Protein AF-D3YY12-F1 (afdb_monomer)

Secondary structure (DSSP, 8-state):
-PPPP---PPP---------------HHHHHHHHHTSB-TTTSSB-SSEEE-TTS-EEEHHHHHHHS----

Mean predicted aligned error: 16.22 Å

Organism: Mus musculus (NCBI:txid10090)

Foldseek 3Di:
DDDDDDDDDDPDDPPDDDDDPPVPPDPVRVVCQQPPQAAPQVRHGADCWDQDPVRDIHHPVSVVVPDDPPD

Solvent-accessible surface area (backbone atoms only — not comparable t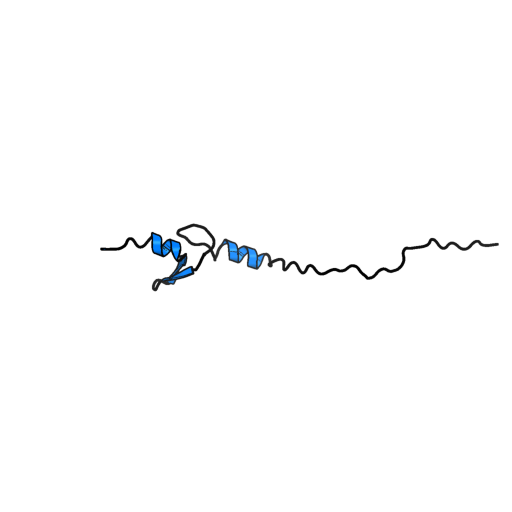o full-atom values): 4964 Å² total; per-residue (Å²): 139,85,85,85,86,78,84,86,71,81,80,93,75,84,86,77,82,80,85,76,86,74,79,72,70,51,74,66,56,59,51,47,58,69,69,75,38,53,14,88,84,79,73,39,70,56,55,67,68,42,74,45,98,85,75,48,65,36,23,47,67,57,50,61,72,67,54,70,86,79,124

pLDDT: mean 73.66, std 15.09, range [45.28, 92.88]

Sequence (71 aa):
MRAGSRTAGPPCQWSRMASEGASIPSPVVRQIDKQFLICSICLERYKNPKVLPCLHTFCERCLQNYIPAHS

Structure (mmCIF, N/CA/C/O backbone):
data_AF-D3YY12-F1
#
_entry.id   AF-D3YY12-F1
#
loop_
_atom_site.group_PDB
_atom_site.id
_atom_site.type_symbol
_atom_site.label_atom_id
_atom_site.label_alt_id
_atom_site.label_comp_id
_atom_site.label_asym_id
_atom_site.label_entity_id
_atom_site.label_seq_id
_atom_site.pdbx_PDB_ins_code
_atom_site.Cartn_x
_atom_site.Cartn_y
_atom_site.Cartn_z
_atom_site.occupancy
_atom_site.B_iso_or_equiv
_atom_site.auth_seq_id
_atom_site.auth_comp_id
_atom_site.auth_asym_id
_atom_site.auth_atom_id
_atom_site.pdbx_PDB_model_num
ATOM 1 N N . MET A 1 1 ? 60.410 -19.572 -56.287 1.00 45.28 1 MET A N 1
ATOM 2 C CA . MET A 1 1 ? 60.036 -20.087 -54.952 1.00 45.28 1 MET A CA 1
ATOM 3 C C . MET A 1 1 ? 58.938 -19.197 -54.372 1.00 45.28 1 MET A C 1
ATOM 5 O O . MET A 1 1 ? 59.172 -18.007 -54.233 1.00 45.28 1 MET A O 1
ATOM 9 N N . ARG A 1 2 ? 57.728 -19.718 -54.116 1.00 46.12 2 ARG A N 1
ATOM 10 C CA . ARG A 1 2 ? 56.627 -18.966 -53.479 1.00 46.12 2 ARG A CA 1
ATOM 11 C C . ARG A 1 2 ? 56.668 -19.220 -51.969 1.00 46.12 2 ARG A C 1
ATOM 13 O O . ARG A 1 2 ? 56.548 -20.369 -51.561 1.00 46.12 2 ARG A O 1
ATOM 20 N N . ALA A 1 3 ? 56.848 -18.176 -51.163 1.00 52.97 3 ALA A N 1
ATOM 21 C CA . ALA A 1 3 ? 56.765 -18.257 -49.706 1.00 52.97 3 ALA A CA 1
ATOM 22 C C . ALA A 1 3 ? 55.292 -18.206 -49.266 1.00 52.97 3 ALA A C 1
ATOM 24 O 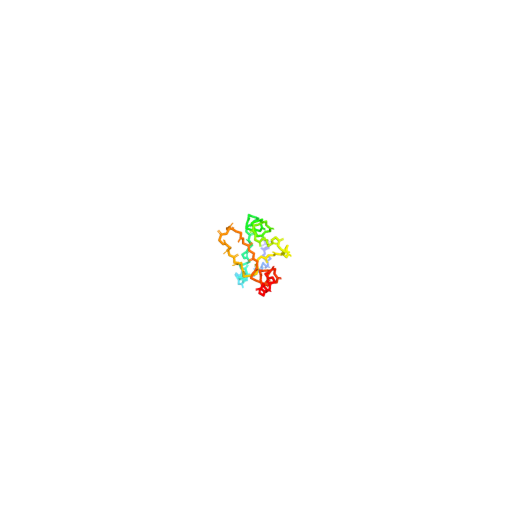O . ALA A 1 3 ? 54.554 -17.302 -49.657 1.00 52.97 3 ALA A O 1
ATOM 25 N N . GLY A 1 4 ? 54.863 -19.212 -48.504 1.00 47.50 4 GLY A N 1
ATOM 26 C CA . GLY A 1 4 ? 53.518 -19.316 -47.949 1.00 47.50 4 GLY A CA 1
ATOM 27 C C . GLY A 1 4 ? 53.370 -18.504 -46.665 1.00 47.50 4 GLY A C 1
ATOM 28 O O . GLY A 1 4 ? 54.124 -18.676 -45.714 1.00 47.50 4 GLY A O 1
ATOM 29 N N . SER A 1 5 ? 52.364 -17.640 -46.648 1.00 59.88 5 SER A N 1
ATOM 30 C CA . SER A 1 5 ? 51.869 -16.877 -45.505 1.00 59.88 5 SER A CA 1
ATOM 31 C C . SER A 1 5 ? 51.034 -17.765 -44.579 1.00 59.88 5 SER A C 1
ATOM 33 O O . SER A 1 5 ? 50.062 -18.350 -45.050 1.00 59.88 5 SER A O 1
ATOM 35 N N . ARG A 1 6 ? 51.335 -17.807 -43.272 1.00 59.12 6 ARG A N 1
ATOM 36 C CA . ARG A 1 6 ? 50.371 -18.167 -42.209 1.00 59.12 6 ARG A CA 1
ATOM 37 C C . ARG A 1 6 ? 50.705 -17.404 -40.928 1.00 59.12 6 ARG A C 1
ATOM 39 O O . ARG A 1 6 ? 51.585 -17.791 -40.169 1.00 59.12 6 ARG A O 1
ATOM 46 N N . THR A 1 7 ? 50.012 -16.293 -40.715 1.00 56.00 7 THR A N 1
ATOM 47 C CA . THR A 1 7 ? 49.937 -15.621 -39.418 1.00 56.00 7 THR A CA 1
ATOM 48 C C . THR A 1 7 ? 49.250 -16.550 -38.414 1.00 56.00 7 THR A C 1
ATOM 50 O O . THR A 1 7 ? 48.223 -17.160 -38.714 1.00 56.00 7 THR A O 1
ATOM 53 N N . ALA A 1 8 ? 49.834 -16.693 -37.227 1.00 51.91 8 ALA A N 1
ATOM 54 C CA . ALA A 1 8 ? 49.256 -17.452 -36.127 1.00 51.91 8 ALA A CA 1
ATOM 55 C C . ALA A 1 8 ? 48.083 -16.662 -35.521 1.00 51.91 8 ALA A C 1
ATOM 57 O O . ALA A 1 8 ? 48.286 -15.705 -34.777 1.00 51.91 8 ALA A O 1
ATOM 58 N N . GLY A 1 9 ? 46.853 -17.034 -35.879 1.00 57.38 9 GLY A N 1
ATOM 59 C CA . GLY A 1 9 ? 45.652 -16.623 -35.151 1.00 57.38 9 GLY A CA 1
ATOM 60 C C . GLY A 1 9 ? 45.571 -17.330 -33.788 1.00 57.38 9 GLY A C 1
ATOM 61 O O . GLY A 1 9 ? 46.134 -18.417 -33.636 1.00 57.38 9 GLY A O 1
ATOM 62 N N . PRO A 1 10 ? 44.906 -16.732 -32.786 1.00 56.44 10 PRO A N 1
ATOM 63 C CA . PRO A 1 10 ? 44.844 -17.288 -31.440 1.00 56.44 10 PRO A CA 1
ATOM 64 C C . PRO A 1 10 ? 44.072 -18.620 -31.427 1.00 56.44 10 PRO A C 1
ATOM 66 O O . PRO A 1 10 ? 43.151 -18.805 -32.229 1.00 56.44 10 PRO A O 1
ATOM 69 N N . PRO A 1 11 ? 44.422 -19.556 -30.523 1.00 61.28 11 PRO A N 1
ATOM 70 C CA . PRO A 1 11 ? 43.740 -20.836 -30.418 1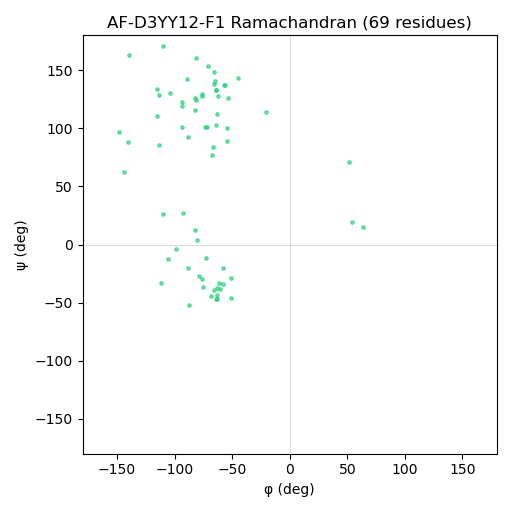.00 61.28 11 PRO A CA 1
ATOM 71 C C . PRO A 1 11 ? 42.294 -20.615 -29.967 1.00 61.28 11 PRO A C 1
ATOM 73 O O . PRO A 1 11 ? 42.015 -19.802 -29.083 1.00 61.28 11 PRO A O 1
ATOM 76 N N . CYS A 1 12 ? 41.384 -21.352 -30.593 1.00 61.69 12 CYS A N 1
ATOM 77 C CA . CYS A 1 12 ? 39.959 -21.427 -30.299 1.00 61.69 12 CYS A CA 1
ATOM 78 C C . CYS A 1 12 ? 39.711 -21.788 -28.822 1.00 61.69 12 CYS A C 1
ATOM 80 O O . CYS A 1 12 ? 39.584 -22.952 -28.454 1.00 61.69 12 CYS A O 1
ATOM 82 N N . GLN A 1 13 ? 39.634 -20.773 -27.961 1.00 52.06 13 GLN A N 1
ATOM 83 C CA . GLN A 1 13 ? 39.218 -20.917 -26.570 1.00 52.06 13 GLN A CA 1
ATOM 84 C C . GLN A 1 13 ? 37.714 -20.655 -26.478 1.00 52.06 13 GLN A C 1
ATOM 86 O O . GLN A 1 13 ? 37.262 -19.515 -26.476 1.00 52.06 13 GLN A O 1
ATOM 91 N N . TRP A 1 14 ? 36.939 -21.735 -26.394 1.00 55.50 14 TRP A N 1
ATOM 92 C CA . TRP A 1 14 ? 35.489 -21.720 -26.168 1.00 55.50 14 TRP A CA 1
ATOM 93 C C . TRP A 1 14 ? 35.116 -21.535 -24.680 1.00 55.50 14 TRP A C 1
ATOM 95 O O . TRP A 1 14 ? 33.944 -21.550 -24.317 1.00 55.50 14 TRP A O 1
ATOM 105 N N . SER A 1 15 ? 36.102 -21.341 -23.801 1.00 62.81 15 SER A N 1
ATOM 106 C CA . SER A 1 15 ? 35.961 -21.557 -22.355 1.00 62.81 15 SER A CA 1
ATOM 107 C C . SER A 1 15 ? 35.562 -20.331 -21.522 1.00 62.81 15 SER A C 1
ATOM 109 O O . SER A 1 15 ? 35.911 -20.270 -20.344 1.00 62.81 15 SER A O 1
ATOM 111 N N . ARG A 1 16 ? 34.848 -19.332 -22.061 1.00 64.31 16 ARG A N 1
ATOM 112 C CA . ARG A 1 16 ? 34.436 -18.178 -21.233 1.00 64.31 16 ARG A CA 1
ATOM 113 C C . ARG A 1 16 ? 33.065 -17.600 -21.562 1.00 64.31 16 ARG A C 1
ATOM 115 O O . ARG A 1 16 ? 32.933 -16.422 -21.868 1.00 64.31 16 ARG A O 1
ATOM 122 N N . MET A 1 17 ? 32.032 -18.417 -21.397 1.00 54.72 17 MET A N 1
ATOM 123 C CA . MET A 1 17 ? 30.700 -17.907 -21.067 1.00 54.72 17 MET A CA 1
ATOM 124 C C . MET A 1 17 ? 30.335 -18.386 -19.664 1.00 54.72 17 MET A C 1
ATOM 126 O O . MET A 1 17 ? 29.732 -19.438 -19.485 1.00 54.72 17 MET A O 1
ATOM 130 N N . ALA A 1 18 ? 30.780 -17.623 -18.663 1.00 57.06 18 ALA A N 1
ATOM 131 C CA . ALA A 1 18 ? 30.300 -17.767 -17.299 1.00 57.06 18 ALA A CA 1
ATOM 132 C C . ALA A 1 18 ? 28.985 -16.991 -17.172 1.00 57.06 18 ALA A C 1
ATOM 134 O O . ALA A 1 18 ? 28.944 -15.777 -17.353 1.00 57.06 18 ALA A O 1
ATOM 135 N N . SER A 1 19 ? 27.934 -17.761 -16.919 1.00 68.56 19 SER A N 1
ATOM 136 C CA . SER A 1 19 ? 26.620 -17.406 -16.403 1.00 68.56 19 SER A CA 1
ATOM 137 C C . SER A 1 19 ? 26.540 -16.078 -15.654 1.00 68.56 19 SER A C 1
ATOM 139 O O . SER A 1 19 ? 26.985 -16.007 -14.518 1.00 68.56 19 SER A O 1
ATOM 141 N N . GLU A 1 20 ? 25.815 -15.109 -16.204 1.00 59.88 20 GLU A N 1
ATOM 142 C CA . GLU A 1 20 ? 24.983 -14.218 -15.392 1.00 59.88 20 GLU A CA 1
ATOM 143 C C . GLU A 1 20 ? 23.674 -13.981 -16.140 1.00 59.88 20 GLU A C 1
ATOM 145 O O . GLU A 1 20 ? 23.516 -13.063 -16.942 1.00 59.88 20 GLU A O 1
ATOM 150 N N . GLY A 1 21 ? 22.717 -14.878 -15.896 1.00 60.62 21 GLY A N 1
ATOM 151 C CA . GLY A 1 21 ? 21.316 -14.643 -16.212 1.00 60.62 21 GLY A CA 1
ATOM 152 C C . GLY A 1 21 ? 20.778 -13.539 -15.310 1.00 60.62 21 GLY A C 1
ATOM 153 O O . GLY A 1 21 ? 20.070 -13.816 -14.345 1.00 60.62 21 GLY A O 1
ATOM 154 N N . ALA A 1 22 ? 21.116 -12.286 -15.615 1.00 58.19 22 ALA A N 1
ATOM 155 C CA . ALA A 1 22 ? 20.382 -11.149 -15.098 1.00 58.19 22 ALA A CA 1
ATOM 156 C C . ALA A 1 22 ? 18.967 -11.248 -15.677 1.00 58.19 22 ALA A C 1
ATOM 158 O O . ALA A 1 22 ? 18.740 -10.983 -16.858 1.00 58.19 22 ALA A O 1
ATOM 159 N N . SER A 1 23 ? 18.011 -11.686 -14.862 1.00 64.62 23 SER A N 1
ATOM 160 C CA . SER A 1 23 ? 16.594 -11.605 -15.192 1.00 64.62 23 SER A CA 1
ATOM 161 C C . SER A 1 23 ? 16.217 -10.126 -15.229 1.00 64.62 23 SER A C 1
ATOM 163 O O . SER A 1 23 ? 15.778 -9.551 -14.241 1.00 64.62 23 SER A O 1
ATOM 165 N N . ILE A 1 24 ? 16.457 -9.468 -16.366 1.00 69.44 24 ILE A N 1
ATOM 166 C CA . ILE A 1 24 ? 16.000 -8.099 -16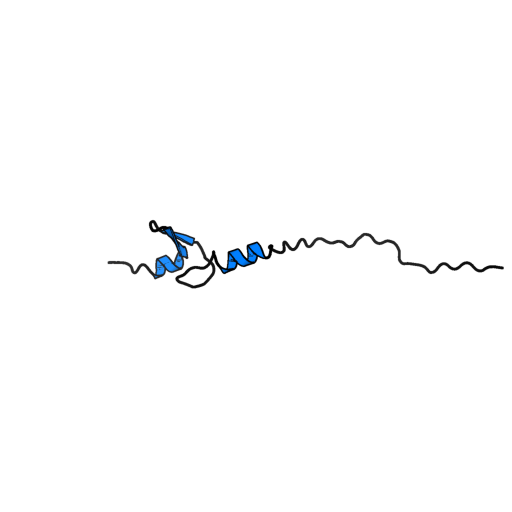.587 1.00 69.44 24 ILE A CA 1
ATOM 167 C C . ILE A 1 24 ? 14.471 -8.166 -16.556 1.00 69.44 24 ILE A C 1
ATOM 169 O O . ILE A 1 24 ? 13.878 -8.781 -17.450 1.00 69.44 24 ILE A O 1
ATOM 173 N N . PRO A 1 25 ? 13.802 -7.582 -15.544 1.00 66.06 25 PRO A N 1
ATOM 174 C CA . PRO A 1 25 ? 12.353 -7.567 -15.534 1.00 66.06 25 PRO A CA 1
ATOM 175 C C . PRO A 1 25 ? 11.895 -6.785 -16.764 1.00 66.06 25 PRO A C 1
ATOM 177 O O . PRO A 1 25 ? 12.359 -5.665 -17.005 1.00 66.06 25 PRO A O 1
ATOM 180 N N . SER A 1 26 ? 11.000 -7.392 -17.549 1.00 79.56 26 SER A N 1
ATOM 181 C CA . SER A 1 26 ? 10.375 -6.751 -18.708 1.00 79.56 26 SER A CA 1
ATOM 182 C C . SER A 1 26 ? 9.924 -5.328 -18.342 1.00 79.56 26 SER A C 1
ATOM 184 O O . SER A 1 26 ? 9.461 -5.108 -17.214 1.00 79.56 26 SER A O 1
ATOM 186 N N . PRO A 1 27 ? 10.029 -4.344 -19.257 1.00 76.06 27 PRO A N 1
ATOM 187 C CA . PRO A 1 27 ? 9.580 -2.973 -19.004 1.00 76.06 27 PRO A CA 1
ATOM 188 C C . PRO A 1 27 ? 8.141 -2.909 -18.466 1.00 76.06 27 PRO A C 1
ATOM 190 O O . PRO A 1 27 ? 7.832 -2.042 -17.653 1.00 76.06 27 PRO A O 1
ATOM 193 N N . VAL A 1 28 ? 7.303 -3.884 -18.832 1.00 77.94 28 VAL A N 1
ATOM 194 C CA . VAL A 1 28 ? 5.937 -4.051 -18.322 1.00 77.94 28 VAL A CA 1
ATOM 195 C C . VAL A 1 28 ? 5.918 -4.344 -16.815 1.00 77.94 28 VAL A C 1
ATOM 197 O O . VAL A 1 28 ? 5.203 -3.680 -16.071 1.00 77.94 28 VAL A O 1
ATOM 200 N N . VAL A 1 29 ? 6.748 -5.275 -16.333 1.00 75.56 29 VAL A N 1
ATOM 201 C CA . VAL A 1 29 ? 6.834 -5.647 -14.905 1.00 75.56 29 VAL A CA 1
ATOM 202 C C . VAL A 1 29 ? 7.308 -4.462 -14.063 1.00 75.56 29 VAL A C 1
ATOM 204 O O . VAL A 1 29 ? 6.712 -4.140 -13.038 1.00 75.56 29 VAL A O 1
ATOM 207 N N . ARG A 1 30 ? 8.317 -3.732 -14.553 1.00 70.56 30 ARG A N 1
ATOM 208 C CA . ARG A 1 30 ? 8.836 -2.524 -13.886 1.00 70.56 30 ARG A CA 1
ATOM 209 C C . ARG A 1 30 ? 7.780 -1.427 -13.761 1.00 70.56 30 ARG A C 1
ATOM 211 O O . ARG A 1 30 ? 7.812 -0.649 -12.810 1.00 70.56 30 ARG A O 1
ATOM 218 N N . GLN A 1 31 ? 6.880 -1.335 -14.736 1.00 71.31 31 GLN A N 1
ATOM 219 C CA . GLN A 1 31 ? 5.79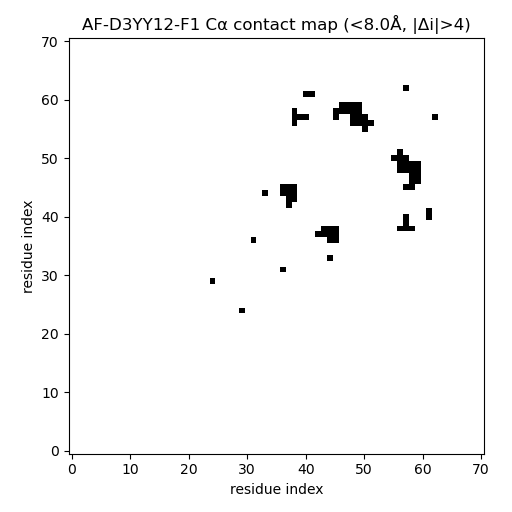8 -0.360 -14.732 1.00 71.31 31 GLN A CA 1
ATOM 220 C C . GLN A 1 31 ? 4.687 -0.749 -13.749 1.00 71.31 31 GLN A C 1
ATOM 222 O O . GLN A 1 31 ? 4.155 0.129 -13.069 1.00 71.31 31 GLN A O 1
ATOM 227 N N . ILE A 1 32 ? 4.392 -2.048 -13.625 1.00 72.81 32 ILE A N 1
ATOM 228 C CA . ILE A 1 32 ? 3.403 -2.568 -12.673 1.00 72.81 32 ILE A CA 1
ATOM 229 C C . ILE A 1 32 ? 3.841 -2.281 -11.230 1.00 72.81 32 ILE A C 1
ATOM 231 O O . ILE A 1 32 ? 3.080 -1.738 -10.428 1.00 72.81 32 ILE A O 1
ATOM 235 N N . ASP A 1 33 ? 5.107 -2.560 -10.924 1.00 68.00 33 ASP A N 1
ATOM 236 C CA . ASP A 1 33 ? 5.680 -2.356 -9.593 1.00 68.00 33 ASP A CA 1
ATOM 237 C C . ASP A 1 33 ? 5.595 -0.911 -9.093 1.00 68.00 33 ASP A C 1
ATOM 239 O O . ASP A 1 33 ? 5.446 -0.673 -7.895 1.00 68.00 33 ASP A O 1
ATOM 243 N N .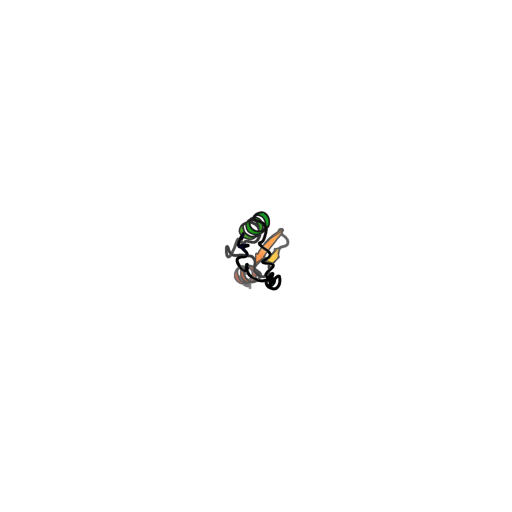 LYS A 1 34 ? 5.711 0.061 -10.002 1.00 67.19 34 LYS A N 1
ATOM 244 C CA . LYS A 1 34 ? 5.724 1.485 -9.649 1.00 67.19 34 LYS A CA 1
ATOM 245 C C . LYS A 1 34 ? 4.342 2.059 -9.367 1.00 67.19 34 LYS A C 1
ATOM 247 O O . LYS A 1 34 ? 4.257 3.051 -8.656 1.00 67.19 34 LYS A O 1
ATOM 252 N N . GLN A 1 35 ? 3.295 1.493 -9.961 1.00 69.00 35 GLN A N 1
ATOM 253 C CA . GLN A 1 35 ? 1.972 2.124 -9.986 1.00 69.00 35 GLN A CA 1
ATOM 254 C C . GLN A 1 35 ? 0.940 1.364 -9.154 1.00 69.00 35 GLN A C 1
ATOM 256 O O . GLN A 1 35 ? 0.072 1.986 -8.554 1.00 69.00 35 GLN A O 1
ATOM 261 N N . PHE A 1 36 ? 1.046 0.034 -9.080 1.00 75.19 36 PHE A N 1
ATOM 262 C CA . PHE A 1 36 ? 0.006 -0.807 -8.476 1.00 75.19 36 PHE A CA 1
ATOM 263 C C . PHE A 1 36 ? 0.377 -1.361 -7.099 1.00 75.19 36 PHE A C 1
ATOM 265 O O . PHE A 1 36 ? -0.485 -1.881 -6.399 1.00 75.19 36 PHE A O 1
ATOM 272 N N . LEU A 1 37 ? 1.645 -1.255 -6.690 1.00 85.50 37 LEU A N 1
ATOM 273 C CA . LEU A 1 37 ? 2.127 -1.797 -5.416 1.00 85.50 37 LEU A CA 1
ATOM 274 C C . LEU A 1 37 ? 2.472 -0.710 -4.393 1.00 85.50 37 LEU A C 1
ATOM 276 O O . LEU A 1 37 ? 3.312 -0.948 -3.530 1.00 85.50 37 LEU A O 1
ATOM 280 N N . ILE A 1 38 ? 1.856 0.469 -4.488 1.00 89.38 38 ILE A N 1
ATOM 281 C CA . ILE A 1 38 ? 2.139 1.617 -3.619 1.00 89.38 38 ILE A CA 1
ATOM 282 C C . ILE A 1 38 ? 1.035 1.798 -2.577 1.00 89.38 38 ILE A C 1
ATOM 284 O O . ILE A 1 38 ? -0.145 1.860 -2.904 1.00 89.38 38 ILE A O 1
ATOM 288 N N . CYS A 1 39 ? 1.429 1.937 -1.314 1.00 90.31 39 CYS A N 1
ATOM 289 C CA . CYS A 1 39 ? 0.532 2.252 -0.211 1.00 90.31 39 CYS A CA 1
ATOM 290 C C . CYS A 1 39 ? 0.142 3.730 -0.231 1.00 90.31 39 CYS A C 1
ATOM 292 O O . CYS A 1 39 ? 1.013 4.592 -0.225 1.00 90.31 39 CYS A O 1
ATOM 294 N N . SER A 1 40 ? -1.150 4.045 -0.154 1.00 88.25 40 SER A N 1
ATOM 295 C CA . SER A 1 40 ? -1.633 5.434 -0.118 1.00 88.25 40 SER A CA 1
ATOM 296 C C . SER A 1 40 ? -1.381 6.160 1.210 1.00 88.25 40 SER A C 1
ATOM 298 O O . SER A 1 40 ? -1.521 7.377 1.259 1.00 88.25 40 SER A O 1
ATOM 300 N N . ILE A 1 41 ? -0.979 5.447 2.272 1.00 89.12 41 ILE A N 1
ATOM 301 C CA . ILE A 1 41 ? -0.638 6.055 3.571 1.00 89.12 41 ILE A CA 1
ATOM 302 C C . ILE A 1 41 ? 0.833 6.484 3.608 1.00 89.12 41 ILE A C 1
ATOM 304 O O . ILE A 1 41 ? 1.134 7.623 3.943 1.00 89.12 41 ILE A O 1
ATOM 308 N N . CYS A 1 42 ? 1.764 5.580 3.278 1.00 91.00 42 CYS A N 1
ATOM 309 C CA . CYS A 1 42 ? 3.203 5.870 3.333 1.00 91.00 42 CYS A CA 1
ATOM 310 C C . CYS A 1 42 ? 3.823 6.232 1.978 1.00 91.00 42 CYS A C 1
ATOM 312 O O . CYS A 1 42 ? 5.010 6.530 1.931 1.00 91.00 42 CYS A O 1
ATOM 314 N N . LEU A 1 43 ? 3.049 6.178 0.887 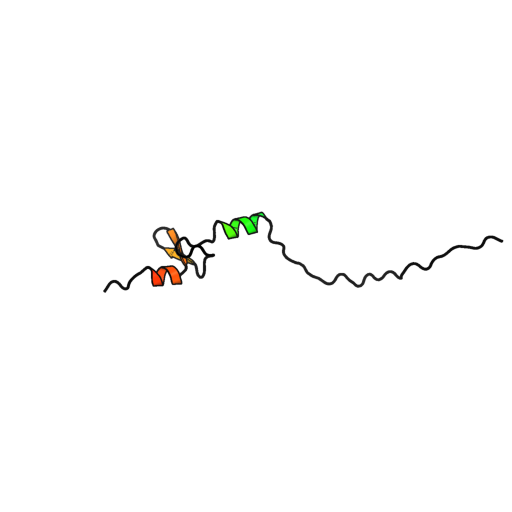1.00 89.94 43 LEU A N 1
ATOM 315 C CA . LEU A 1 43 ? 3.477 6.467 -0.491 1.00 89.94 43 LEU A CA 1
ATOM 316 C C . LEU A 1 43 ? 4.696 5.649 -0.961 1.00 89.94 43 LEU A C 1
ATOM 318 O O . LEU A 1 43 ? 5.348 5.982 -1.947 1.00 89.94 43 LEU A O 1
ATOM 322 N N . GLU A 1 44 ? 4.979 4.541 -0.277 1.00 89.81 44 GLU A N 1
ATOM 323 C CA . GLU A 1 44 ? 6.034 3.583 -0.602 1.00 89.81 44 GLU A CA 1
ATOM 324 C C . GLU A 1 44 ? 5.437 2.259 -1.092 1.00 89.81 44 GLU A C 1
ATOM 326 O O . GLU A 1 44 ? 4.239 1.998 -0.952 1.00 89.81 44 GLU A O 1
ATOM 331 N N . ARG A 1 45 ? 6.302 1.370 -1.597 1.00 89.25 45 ARG A N 1
ATOM 332 C CA . ARG A 1 45 ? 5.928 -0.006 -1.933 1.00 89.25 45 ARG A CA 1
ATOM 333 C C . ARG A 1 45 ? 5.329 -0.730 -0.722 1.00 89.25 45 ARG A C 1
ATOM 335 O O . ARG A 1 45 ? 5.864 -0.626 0.384 1.00 89.25 45 ARG A O 1
ATOM 342 N N . TYR A 1 46 ? 4.249 -1.482 -0.934 1.00 90.94 46 TYR A N 1
ATOM 343 C CA . TYR A 1 46 ? 3.576 -2.236 0.121 1.00 90.94 46 TYR A CA 1
ATOM 344 C C . TYR A 1 46 ? 4.550 -3.152 0.871 1.00 90.94 46 TYR A C 1
ATOM 346 O O . TYR A 1 46 ? 5.228 -3.990 0.279 1.00 90.94 46 TYR A O 1
ATOM 354 N N . LYS A 1 47 ? 4.576 -3.015 2.199 1.00 89.38 47 LYS A N 1
ATOM 355 C CA . LYS A 1 47 ? 5.316 -3.874 3.133 1.00 89.38 47 LYS A CA 1
ATOM 356 C C . LYS A 1 47 ? 4.273 -4.583 4.003 1.00 89.38 47 LYS A C 1
ATOM 358 O O . LYS A 1 47 ? 3.610 -3.911 4.790 1.00 89.38 47 LYS A O 1
ATOM 363 N N . ASN A 1 48 ? 4.105 -5.900 3.838 1.00 90.50 48 ASN A N 1
ATOM 364 C CA . ASN A 1 48 ? 3.007 -6.678 4.441 1.00 90.50 48 ASN A CA 1
ATOM 365 C C . ASN A 1 48 ? 1.618 -6.056 4.157 1.00 90.50 48 ASN A C 1
ATOM 367 O O . ASN A 1 48 ? 1.007 -5.474 5.057 1.00 90.50 48 ASN A O 1
ATOM 371 N N . PRO A 1 49 ? 1.119 -6.110 2.907 1.00 89.81 49 PRO A N 1
ATOM 372 C CA . PRO A 1 49 ? -0.200 -5.580 2.586 1.00 89.81 49 PRO A CA 1
ATOM 373 C C . PRO A 1 49 ? -1.304 -6.353 3.322 1.00 89.81 49 PRO A C 1
ATOM 375 O O . PRO A 1 49 ? -1.329 -7.584 3.311 1.00 89.81 49 PRO A O 1
ATOM 378 N N . LYS A 1 50 ? -2.241 -5.632 3.935 1.00 89.25 50 LYS A N 1
ATOM 379 C CA . LYS A 1 50 ? -3.480 -6.176 4.499 1.00 89.25 50 LYS A CA 1
ATOM 380 C C . LYS A 1 50 ? -4.660 -5.610 3.723 1.00 89.25 50 LYS A C 1
ATOM 382 O O . LYS A 1 50 ? -4.713 -4.403 3.483 1.00 89.25 50 LYS A O 1
ATOM 387 N N . VAL A 1 51 ? -5.587 -6.489 3.350 1.00 90.69 51 VAL A N 1
ATOM 388 C CA . VAL A 1 51 ? -6.829 -6.133 2.658 1.00 90.69 51 VAL A CA 1
ATOM 389 C C . VAL A 1 51 ? -7.923 -5.955 3.703 1.00 90.69 51 VAL A C 1
ATOM 391 O O . VAL A 1 51 ? -8.179 -6.862 4.495 1.00 90.69 51 VAL A O 1
ATOM 394 N N . LEU A 1 52 ? -8.542 -4.779 3.730 1.00 88.12 52 LEU A N 1
ATOM 395 C CA . LEU A 1 52 ? -9.665 -4.487 4.617 1.00 88.12 52 LEU A CA 1
ATOM 396 C C . LEU A 1 52 ? -10.970 -5.031 4.017 1.00 88.12 52 LEU A C 1
ATOM 398 O O . LEU A 1 52 ? -11.054 -5.211 2.802 1.00 88.12 52 LEU A O 1
ATOM 402 N N . PRO A 1 53 ? -12.030 -5.218 4.825 1.00 85.44 53 PRO A N 1
ATOM 403 C CA . PRO A 1 53 ? -13.351 -5.602 4.316 1.00 85.44 53 PRO A CA 1
ATOM 404 C C . PRO A 1 53 ? -13.930 -4.606 3.294 1.00 85.44 53 PRO A C 1
ATOM 406 O O . PRO A 1 53 ? -14.777 -4.978 2.492 1.00 85.44 53 PRO A O 1
ATOM 409 N N . CYS A 1 54 ? -13.444 -3.358 3.268 1.00 90.69 54 CYS A N 1
ATOM 410 C CA . CYS A 1 54 ? -13.765 -2.358 2.245 1.00 90.69 54 CYS A CA 1
ATOM 411 C C . CYS A 1 54 ? -12.930 -2.479 0.953 1.00 90.69 54 CYS A C 1
ATOM 413 O O . CYS A 1 54 ? -12.935 -1.554 0.148 1.00 90.69 54 CYS A O 1
ATOM 415 N N . LEU A 1 55 ? -12.197 -3.585 0.766 1.00 88.19 55 LEU A N 1
ATOM 416 C CA . LEU A 1 55 ? -11.350 -3.891 -0.398 1.00 88.19 55 LEU A CA 1
ATOM 417 C C . LEU A 1 55 ? -10.163 -2.938 -0.623 1.00 88.19 55 LEU A C 1
ATOM 419 O O . LEU A 1 55 ? -9.521 -2.976 -1.671 1.00 88.19 55 LEU A O 1
ATOM 423 N N . HIS A 1 56 ? -9.809 -2.124 0.371 1.00 88.44 56 HIS A N 1
ATOM 424 C CA . HIS A 1 56 ? -8.595 -1.313 0.326 1.00 88.44 56 HIS A CA 1
ATOM 425 C C . HIS A 1 56 ? -7.395 -2.069 0.894 1.00 88.44 56 HIS A C 1
ATOM 427 O O . HIS A 1 56 ? -7.516 -2.799 1.880 1.00 88.44 56 HIS A O 1
ATOM 433 N N . THR A 1 57 ? -6.227 -1.864 0.282 1.00 90.25 57 THR A N 1
ATOM 434 C CA . THR A 1 57 ? -4.970 -2.502 0.686 1.00 90.25 57 THR A CA 1
ATOM 435 C C . THR A 1 57 ? -3.991 -1.469 1.228 1.00 90.25 57 THR A C 1
ATOM 437 O O . THR A 1 57 ? -3.699 -0.476 0.560 1.00 90.25 57 THR A O 1
ATOM 440 N N . PHE A 1 58 ? -3.444 -1.726 2.417 1.00 92.00 58 PHE A N 1
ATOM 441 C CA . PHE A 1 58 ? -2.453 -0.868 3.076 1.00 92.00 58 PHE A CA 1
ATOM 442 C C . PHE A 1 58 ? -1.358 -1.701 3.743 1.00 92.00 58 PHE A C 1
ATOM 444 O O . PHE A 1 58 ? -1.542 -2.892 3.987 1.00 92.00 58 PHE A O 1
ATOM 451 N N . CYS A 1 59 ? -0.219 -1.088 4.072 1.00 92.88 59 CYS A N 1
ATOM 452 C CA . CYS A 1 59 ? 0.810 -1.752 4.876 1.00 92.88 59 CYS A CA 1
ATOM 453 C C . CYS A 1 59 ? 0.289 -2.042 6.291 1.00 92.88 59 CYS A C 1
ATOM 455 O O . CYS A 1 59 ? -0.331 -1.178 6.908 1.00 92.88 59 CYS A O 1
ATOM 457 N N . GLU A 1 60 ? 0.635 -3.202 6.846 1.00 91.25 60 GLU A N 1
ATOM 458 C CA . GLU A 1 60 ? 0.286 -3.594 8.219 1.00 91.25 60 GLU A CA 1
ATOM 459 C C . GLU A 1 60 ? 0.668 -2.522 9.252 1.00 91.25 60 GLU A C 1
ATOM 461 O O . GLU A 1 60 ? -0.163 -2.107 10.055 1.00 91.25 60 GLU A O 1
ATOM 466 N N . ARG A 1 61 ? 1.891 -1.984 9.155 1.00 90.31 61 ARG A N 1
ATOM 467 C CA . ARG A 1 61 ? 2.366 -0.891 10.022 1.00 90.31 61 ARG A CA 1
ATOM 468 C C . ARG A 1 61 ? 1.568 0.399 9.855 1.00 90.31 61 ARG A C 1
ATOM 470 O O . ARG A 1 61 ? 1.321 1.098 10.828 1.00 90.31 61 ARG A O 1
ATOM 477 N N . CYS A 1 62 ? 1.164 0.721 8.626 1.00 91.38 62 CYS A N 1
ATOM 478 C CA . CYS A 1 62 ? 0.341 1.902 8.379 1.00 91.38 62 CYS A CA 1
ATOM 479 C C . CYS A 1 62 ? -1.032 1.752 9.034 1.00 91.38 62 CYS A C 1
ATOM 481 O O . CYS A 1 62 ? -1.523 2.713 9.608 1.00 91.38 62 CYS A O 1
ATOM 483 N N . LEU A 1 63 ? -1.615 0.552 9.003 1.00 89.50 63 LEU A N 1
ATOM 484 C CA . LEU A 1 63 ? -2.883 0.277 9.675 1.00 89.50 63 LEU A CA 1
ATOM 485 C C . LEU A 1 63 ? -2.755 0.323 11.196 1.00 89.50 63 LEU A C 1
ATOM 487 O O . LEU A 1 63 ? -3.580 0.952 11.843 1.00 89.50 63 LEU A O 1
ATOM 491 N N . GLN A 1 64 ? -1.706 -0.276 11.762 1.00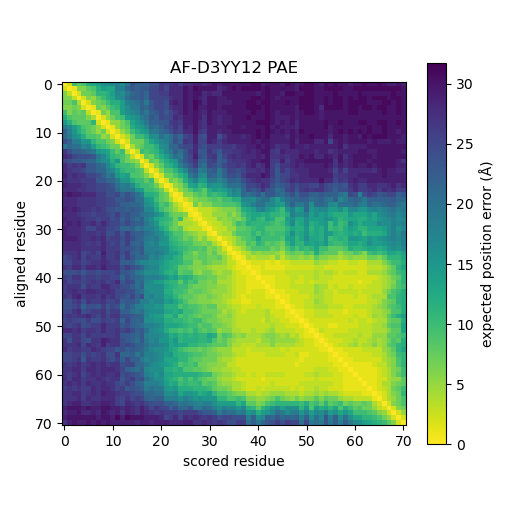 88.06 64 GLN A N 1
ATOM 492 C CA . GLN A 1 64 ? -1.453 -0.226 13.206 1.00 88.06 64 GLN A CA 1
ATOM 493 C C . GLN A 1 64 ? -1.266 1.206 13.721 1.00 88.06 64 GLN A C 1
ATOM 495 O O . GLN A 1 64 ? -1.753 1.530 14.796 1.00 88.06 64 GLN A O 1
ATOM 500 N N . ASN A 1 65 ? -0.605 2.070 12.946 1.00 86.25 65 ASN A N 1
ATOM 501 C CA . ASN A 1 65 ? -0.418 3.473 13.314 1.00 86.25 65 ASN A CA 1
ATOM 502 C C . ASN A 1 65 ? -1.685 4.321 13.119 1.00 86.25 65 ASN A C 1
ATOM 504 O O . ASN A 1 65 ? -1.848 5.330 13.799 1.00 86.25 65 ASN A O 1
ATOM 508 N N . TYR A 1 66 ? -2.542 3.960 12.157 1.00 81.88 66 TYR A N 1
ATOM 509 C CA . TYR A 1 66 ? -3.723 4.749 11.796 1.00 81.88 66 TYR A CA 1
ATOM 510 C C . TYR A 1 66 ? -4.965 4.400 12.616 1.00 81.88 66 TYR A C 1
ATOM 512 O O . TYR A 1 66 ? -5.888 5.203 12.668 1.00 81.88 66 TYR A O 1
ATOM 520 N N . ILE A 1 67 ? -5.014 3.221 13.237 1.00 75.94 67 ILE A N 1
ATOM 521 C CA . ILE A 1 67 ? -6.072 2.858 14.179 1.00 75.94 67 ILE A CA 1
ATOM 522 C C . ILE A 1 67 ? -5.604 3.335 15.562 1.00 75.94 67 ILE A C 1
ATOM 524 O O . ILE A 1 67 ? -4.879 2.596 16.232 1.00 75.94 67 ILE A O 1
ATOM 528 N N . PRO A 1 68 ? -5.951 4.559 16.017 1.00 61.59 68 PRO A N 1
ATOM 529 C CA . PRO A 1 68 ? -5.766 4.895 17.418 1.00 61.59 68 PRO A CA 1
ATOM 530 C C . PRO A 1 68 ? -6.545 3.864 18.231 1.00 61.59 68 PRO A C 1
ATOM 532 O O . PRO A 1 68 ? -7.660 3.497 17.855 1.00 61.59 68 PRO A O 1
ATOM 535 N N . ALA A 1 69 ? -5.945 3.369 19.314 1.00 61.59 69 ALA A N 1
ATOM 536 C CA . ALA A 1 69 ? -6.648 2.537 20.275 1.00 61.59 69 ALA A CA 1
ATOM 537 C C . ALA A 1 69 ? -7.884 3.317 20.737 1.00 61.59 69 ALA A C 1
ATOM 539 O O . ALA A 1 69 ? -7.771 4.257 21.522 1.00 61.59 69 ALA A O 1
ATOM 540 N N . HIS A 1 70 ? -9.045 2.991 20.175 1.00 52.78 70 HIS A N 1
ATOM 541 C CA . HIS A 1 70 ? -10.296 3.525 20.664 1.00 52.78 70 HIS A CA 1
ATOM 542 C C . HIS A 1 70 ? -10.534 2.820 21.994 1.00 52.78 70 HIS A C 1
ATOM 544 O O . HIS A 1 70 ? -10.862 1.634 22.025 1.00 52.78 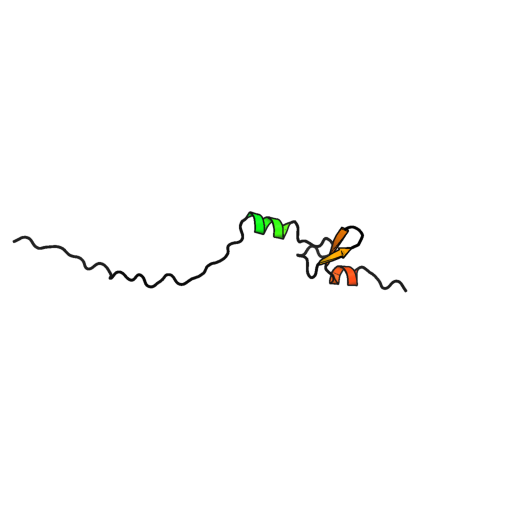70 HIS A O 1
ATOM 550 N N . SER A 1 71 ? -10.230 3.555 23.063 1.00 47.44 71 SER A N 1
ATOM 551 C CA . SER A 1 71 ? -10.640 3.290 24.441 1.00 47.44 71 SER A CA 1
ATOM 552 C C . SER A 1 71 ? -12.107 2.897 24.534 1.00 47.44 71 SER A C 1
ATOM 554 O O . SER A 1 71 ? -12.904 3.498 23.768 1.00 47.44 71 SER A O 1
#

Nearest PDB structures (foldseek):
  7zj3-assembly2_A  TM=8.403E-01  e=3.279E-08  Homo sapiens
  8a38-assembly3_C  TM=9.047E-01  e=3.055E-06  Homo sapiens
  8a38-assembly2_B  TM=8.419E-01  e=1.323E-06  Homo sapiens
  5eya-assembly1_G  TM=8.532E-01  e=4.634E-03  Homo sapiens
  7dco-assembly1_M  TM=5.473E-01  e=8.677E-02  Saccharomyces cerevisiae

Radius of gyration: 29.19 Å; Cα contacts (8 Å, |Δi|>4): 38; chains: 1; bounding box: 74×28×79 Å

InterPro domains:
  IPR001841 Zinc finger, RING-type [PS50089] (39-66)
  IPR001841 Zinc finger, RING-type [SM00184] (39-70)
  IPR013083 Zinc finger, RING/FYVE/PHD-type [G3DSA:3.30.40.10] (32-70)
  IPR017907 Zinc finger, RING-type, conserved site [PS00518] (54-63)
  IPR027370 Zinc finger, RING-type, eukaryotic [PF13445] (39-63)
  IPR047153 TRIM45/56/19-like [PTHR25462] (33-66)